Protein AF-A0A0Q0N9R7-F1 (afdb_monomer_lite)

pLDDT: mean 92.41, std 6.43, range [65.56, 98.12]

Secondary structure (DSSP, 8-state):
---EEEETTTTEEEEEETTTTEEEEEEEETTTTEEEEEEE-TT--EEEEEEE-----TT-EEEEEEE-TTSPEEEEEEPTTSS-EEEEEEE-SS----EEEEEETTEEEEEEGGGS--HHHHHHHHHHHT-

Structure (mmCIF, N/CA/C/O backbone):
data_AF-A0A0Q0N9R7-F1
#
_entry.id   AF-A0A0Q0N9R7-F1
#
loop_
_atom_site.group_PDB
_atom_site.id
_atom_site.type_symbol
_atom_site.label_atom_id
_atom_site.label_alt_id
_atom_site.label_comp_id
_atom_site.label_asym_id
_atom_site.label_entity_id
_atom_site.label_seq_id
_atom_site.pdbx_PDB_ins_code
_atom_site.Cartn_x
_atom_site.Cartn_y
_atom_site.Cartn_z
_atom_site.occupancy
_atom_site.B_iso_or_equiv
_atom_site.auth_seq_id
_atom_site.auth_comp_id
_atom_site.auth_asym_id
_atom_site.auth_atom_id
_atom_site.pdbx_PDB_model_num
ATOM 1 N N . MET A 1 1 ? -2.256 15.426 -8.905 1.00 74.88 1 MET A N 1
ATOM 2 C CA . MET A 1 1 ? -1.783 14.045 -9.113 1.00 74.88 1 MET A CA 1
ATOM 3 C C . MET A 1 1 ? -2.791 13.396 -10.030 1.00 74.88 1 MET A C 1
ATOM 5 O O . MET A 1 1 ? -3.965 13.375 -9.671 1.00 74.88 1 MET A O 1
ATOM 9 N N . GLU A 1 2 ? -2.360 13.014 -11.222 1.00 87.88 2 GLU A N 1
ATOM 10 C CA . GLU A 1 2 ? -3.211 12.443 -12.266 1.00 87.88 2 GLU A CA 1
ATOM 11 C C . GLU A 1 2 ? -2.940 10.940 -12.339 1.00 87.88 2 GLU A C 1
ATOM 13 O O . GLU A 1 2 ? -1.785 10.530 -12.297 1.00 87.88 2 GLU A O 1
ATOM 18 N N . TRP A 1 3 ? -4.001 10.132 -12.349 1.00 92.69 3 TRP A N 1
ATOM 19 C CA . TRP A 1 3 ? -3.897 8.672 -12.353 1.00 92.69 3 TRP A CA 1
ATOM 20 C C . TRP A 1 3 ? -4.153 8.138 -13.751 1.00 92.69 3 TRP A C 1
ATOM 22 O O . TRP A 1 3 ? -5.217 8.387 -14.320 1.00 92.69 3 TRP A O 1
ATOM 32 N N . GLU A 1 4 ? -3.231 7.325 -14.243 1.00 94.19 4 GLU A N 1
ATOM 33 C CA . GLU A 1 4 ? -3.339 6.656 -15.533 1.00 94.19 4 GLU A CA 1
ATOM 34 C C . GLU A 1 4 ? -3.513 5.154 -15.333 1.00 94.19 4 GLU A C 1
ATOM 36 O O . GLU A 1 4 ? -3.039 4.580 -14.355 1.00 94.19 4 GLU A O 1
ATOM 41 N N . TRP A 1 5 ? -4.234 4.496 -16.239 1.00 94.06 5 TRP A N 1
ATOM 42 C CA . TRP A 1 5 ? -4.382 3.044 -16.186 1.00 94.06 5 TRP A CA 1
ATOM 43 C C . TRP A 1 5 ? -3.100 2.371 -16.664 1.00 94.06 5 TRP A C 1
ATOM 45 O O . TRP A 1 5 ? -2.746 2.509 -17.832 1.00 94.06 5 TRP A O 1
ATOM 55 N N . TYR A 1 6 ? -2.461 1.616 -15.771 1.00 94.31 6 TYR A N 1
ATOM 56 C CA . TYR A 1 6 ? -1.265 0.834 -16.071 1.00 94.31 6 TYR A CA 1
ATOM 57 C C . TYR A 1 6 ? -1.637 -0.610 -16.421 1.00 94.31 6 TYR A C 1
ATOM 59 O O . TYR A 1 6 ? -1.277 -1.105 -17.484 1.00 94.31 6 TYR A O 1
ATOM 67 N N . ASP A 1 7 ? -2.481 -1.230 -15.593 1.00 91.88 7 ASP A N 1
ATOM 68 C CA . ASP A 1 7 ? -3.107 -2.519 -15.873 1.00 91.88 7 ASP A CA 1
ATOM 69 C C . ASP A 1 7 ? -4.606 -2.429 -15.567 1.00 91.88 7 ASP A C 1
ATOM 71 O O . ASP A 1 7 ? -5.033 -2.315 -14.417 1.00 91.88 7 ASP A O 1
ATOM 75 N N . LYS A 1 8 ? -5.440 -2.456 -16.609 1.00 89.62 8 LYS A N 1
ATOM 76 C CA . LYS A 1 8 ? -6.898 -2.369 -16.440 1.00 89.62 8 LYS A CA 1
ATOM 77 C C . LYS A 1 8 ? -7.511 -3.660 -15.906 1.00 89.62 8 LYS A C 1
ATOM 79 O O . LYS A 1 8 ? -8.534 -3.576 -15.227 1.00 89.62 8 LYS A O 1
ATOM 84 N N . TYR A 1 9 ? -6.921 -4.815 -16.211 1.00 88.81 9 TYR A N 1
ATOM 85 C CA . TYR A 1 9 ? -7.428 -6.117 -15.779 1.00 88.81 9 TYR A CA 1
ATOM 86 C C . TYR A 1 9 ? -7.230 -6.270 -14.274 1.00 88.81 9 TYR A C 1
ATOM 88 O O . TYR A 1 9 ? -8.192 -6.513 -13.544 1.00 88.81 9 TYR A O 1
ATOM 96 N N . GLU A 1 10 ? -6.025 -5.960 -13.798 1.00 89.75 10 GLU A N 1
ATOM 97 C CA . GLU A 1 10 ? -5.704 -5.952 -12.370 1.00 89.75 10 GLU A CA 1
ATOM 98 C C . GLU A 1 10 ? -6.168 -4.684 -11.641 1.00 89.75 10 GLU A C 1
ATOM 100 O O . GLU A 1 10 ? -6.067 -4.578 -10.417 1.00 89.75 10 GLU A O 1
ATOM 105 N N . ARG A 1 11 ? -6.752 -3.726 -12.373 1.00 91.56 11 ARG A N 1
ATOM 106 C CA . ARG A 1 11 ? -7.221 -2.423 -11.869 1.00 91.56 11 ARG A CA 1
ATOM 107 C C . ARG A 1 11 ? -6.112 -1.619 -11.183 1.00 91.56 11 ARG A C 1
ATOM 109 O O . ARG A 1 11 ? -6.359 -0.919 -10.195 1.00 91.56 11 ARG A O 1
ATOM 116 N N . ILE A 1 12 ? -4.908 -1.704 -11.731 1.00 94.62 12 ILE A N 1
ATOM 117 C CA . ILE A 1 12 ? -3.731 -0.969 -11.299 1.00 94.62 12 ILE A CA 1
ATOM 118 C C . ILE A 1 12 ? -3.607 0.307 -12.127 1.00 94.62 12 ILE A C 1
ATOM 120 O O . ILE A 1 12 ? -3.672 0.323 -13.359 1.00 94.62 12 ILE A O 1
ATOM 124 N N . GLN A 1 13 ? -3.408 1.402 -11.417 1.00 95.50 13 GLN A N 1
ATOM 125 C CA . GLN A 1 13 ? -3.113 2.709 -11.967 1.00 95.50 13 GLN A CA 1
ATOM 126 C C . GLN A 1 13 ? -1.711 3.130 -11.556 1.00 95.50 13 GLN A C 1
ATOM 128 O O . GLN A 1 13 ? -1.241 2.746 -10.485 1.00 95.50 13 GLN A O 1
ATOM 133 N N . SER A 1 14 ? -1.070 3.956 -12.366 1.00 96.31 14 SER A N 1
ATOM 134 C CA . SER A 1 14 ? 0.195 4.598 -12.037 1.00 96.31 14 SER A CA 1
ATOM 135 C C . SER A 1 14 ? 0.024 6.114 -11.985 1.00 96.31 14 SER A C 1
ATOM 137 O O . SER A 1 14 ? -0.884 6.692 -12.586 1.00 96.31 14 SER A O 1
ATOM 139 N N . SER A 1 15 ? 0.876 6.765 -11.205 1.00 95.38 15 SER A N 1
ATOM 140 C CA . SER A 1 15 ? 1.044 8.216 -11.216 1.00 95.38 15 SER A CA 1
ATOM 141 C C . SER A 1 15 ? 2.481 8.538 -10.853 1.00 95.38 15 SER A C 1
ATOM 143 O O . SER A 1 15 ? 3.064 7.895 -9.981 1.00 95.38 15 SER A O 1
ATOM 145 N N . GLN A 1 16 ? 3.024 9.602 -11.433 1.00 92.44 16 GLN A N 1
ATOM 146 C CA . GLN A 1 16 ? 4.257 10.193 -10.927 1.00 92.44 16 GLN A CA 1
ATOM 147 C C . GLN A 1 16 ? 3.977 11.047 -9.690 1.00 92.44 16 GLN A C 1
ATOM 149 O O . GLN A 1 16 ? 2.982 11.777 -9.632 1.00 92.44 16 GLN A O 1
ATOM 154 N N . ILE A 1 17 ? 4.861 10.967 -8.698 1.00 85.38 17 ILE A N 1
ATOM 155 C CA . ILE A 1 17 ? 4.899 11.870 -7.549 1.00 85.38 17 ILE A CA 1
ATOM 156 C C . ILE A 1 17 ? 5.841 13.026 -7.918 1.00 85.38 17 ILE A C 1
ATOM 158 O O . ILE A 1 17 ? 7.060 12.839 -7.871 1.00 85.38 17 ILE A O 1
ATOM 162 N N . PRO A 1 18 ? 5.323 14.229 -8.249 1.00 75.56 18 PRO A N 1
ATOM 163 C CA . PRO A 1 18 ? 6.123 15.273 -8.900 1.00 75.56 18 PRO A CA 1
ATOM 164 C C . PRO A 1 18 ? 7.361 15.693 -8.101 1.00 75.56 18 PRO A C 1
ATOM 166 O O . PRO A 1 18 ? 8.432 15.889 -8.661 1.00 75.56 18 PRO A O 1
ATOM 169 N N . ASN A 1 19 ? 7.229 15.770 -6.776 1.00 78.56 19 ASN A N 1
ATOM 170 C CA . ASN A 1 19 ? 8.304 16.234 -5.897 1.00 78.56 19 ASN A CA 1
ATOM 171 C C . ASN A 1 19 ? 9.353 15.157 -5.591 1.00 78.56 19 ASN A C 1
ATOM 173 O O . ASN A 1 19 ? 10.425 15.490 -5.097 1.00 78.56 19 ASN A O 1
ATOM 177 N N . LEU A 1 20 ? 9.036 13.881 -5.829 1.00 76.12 20 LEU A N 1
ATOM 178 C CA . LEU A 1 20 ? 9.927 12.761 -5.518 1.00 76.12 20 LEU A CA 1
ATOM 179 C C . LEU A 1 20 ? 10.549 12.138 -6.770 1.00 76.12 20 LEU A C 1
ATOM 181 O O . LEU A 1 20 ? 11.462 11.338 -6.628 1.00 76.12 20 LEU A O 1
ATOM 185 N N . GLN A 1 21 ? 10.071 12.493 -7.973 1.00 80.38 21 GLN A N 1
ATOM 186 C CA . GLN A 1 21 ? 10.450 11.836 -9.235 1.00 80.38 21 GLN A CA 1
ATOM 187 C C . GLN A 1 21 ? 10.330 10.305 -9.152 1.00 80.38 21 GLN A C 1
ATOM 189 O O . GLN A 1 21 ? 11.155 9.569 -9.684 1.00 80.38 21 GLN A O 1
ATOM 194 N N . MET A 1 22 ? 9.309 9.833 -8.438 1.00 87.00 22 MET A N 1
ATOM 195 C CA . MET A 1 22 ? 9.026 8.414 -8.246 1.00 87.00 22 MET A CA 1
ATOM 196 C C . MET A 1 22 ? 7.644 8.102 -8.790 1.00 87.00 22 MET A C 1
ATOM 198 O O . MET A 1 22 ? 6.696 8.848 -8.518 1.00 87.00 22 MET A O 1
ATOM 202 N N . THR A 1 23 ? 7.505 6.978 -9.483 1.00 94.56 23 THR A N 1
ATOM 203 C CA . THR A 1 23 ? 6.188 6.430 -9.791 1.00 94.56 23 THR A CA 1
ATOM 204 C C . THR A 1 23 ? 5.609 5.697 -8.581 1.00 94.56 23 THR A C 1
ATOM 206 O O . THR A 1 23 ? 6.306 5.039 -7.804 1.00 94.56 23 THR A O 1
ATOM 209 N N . VAL A 1 24 ? 4.298 5.830 -8.403 1.00 96.06 24 VAL A N 1
ATOM 210 C CA . VAL A 1 24 ? 3.496 5.051 -7.460 1.00 96.06 24 VAL A CA 1
ATOM 211 C C . VAL A 1 24 ? 2.458 4.252 -8.229 1.00 96.06 24 VAL A C 1
ATOM 213 O O . VAL A 1 24 ? 1.774 4.788 -9.102 1.00 96.06 24 VAL A O 1
ATOM 216 N N . LEU A 1 25 ? 2.327 2.976 -7.879 1.00 97.00 25 LEU A N 1
ATOM 217 C CA . LEU A 1 25 ? 1.240 2.124 -8.339 1.00 97.00 25 LEU A CA 1
ATOM 218 C C . LEU A 1 25 ? 0.103 2.159 -7.322 1.00 97.00 25 LEU A C 1
ATOM 220 O O . LEU A 1 25 ? 0.341 2.238 -6.116 1.00 97.00 25 LEU A O 1
ATOM 224 N N . ARG A 1 26 ? -1.139 2.086 -7.793 1.00 95.69 26 ARG A N 1
ATOM 225 C CA . ARG A 1 26 ? -2.335 2.011 -6.956 1.00 95.69 26 ARG A CA 1
ATOM 226 C C . ARG A 1 26 ? -3.329 1.010 -7.516 1.00 95.69 26 ARG A C 1
ATOM 228 O O . ARG A 1 26 ? -3.739 1.151 -8.661 1.00 95.69 26 ARG A O 1
ATOM 235 N N . LYS A 1 27 ? -3.838 0.119 -6.671 1.00 95.12 27 LYS A N 1
ATOM 236 C CA . LYS A 1 27 ? -5.013 -0.710 -6.960 1.00 95.12 27 LYS A CA 1
ATOM 237 C C . LYS A 1 27 ? -6.201 -0.214 -6.153 1.00 95.12 27 LYS A C 1
ATOM 239 O O . LYS A 1 27 ? -6.111 -0.016 -4.939 1.00 95.12 27 LYS A O 1
ATOM 244 N N . VAL A 1 28 ? -7.317 0.035 -6.834 1.00 85.00 28 VAL A N 1
ATOM 245 C CA . VAL A 1 28 ? -8.553 0.513 -6.200 1.00 85.00 28 VAL A CA 1
ATOM 246 C C . VAL A 1 28 ? -9.487 -0.669 -5.984 1.00 85.00 28 VAL A C 1
ATOM 248 O O . VAL A 1 28 ? -10.014 -1.238 -6.942 1.00 85.00 28 VAL A O 1
ATOM 251 N N . ASN A 1 29 ? -9.742 -1.019 -4.724 1.00 79.00 29 ASN A N 1
ATOM 252 C CA . ASN A 1 29 ? -10.715 -2.049 -4.394 1.00 79.00 29 ASN A CA 1
ATOM 253 C C . ASN A 1 29 ? -12.097 -1.417 -4.185 1.00 79.00 29 ASN A C 1
ATOM 255 O O . ASN A 1 29 ? -12.490 -1.070 -3.070 1.00 79.00 29 ASN A O 1
ATOM 259 N N . LEU A 1 30 ? -12.839 -1.265 -5.287 1.00 66.12 30 LEU A N 1
ATOM 260 C CA . LEU A 1 30 ? -14.151 -0.602 -5.305 1.00 66.12 30 LEU A CA 1
ATOM 261 C C . LEU A 1 30 ? -15.175 -1.244 -4.354 1.00 66.12 30 LEU A C 1
ATOM 263 O O . LEU A 1 30 ? -16.010 -0.536 -3.799 1.00 66.12 30 LEU A O 1
ATOM 267 N N . ASN A 1 31 ? -15.085 -2.556 -4.121 1.00 70.62 31 ASN A N 1
ATOM 268 C CA . ASN A 1 31 ? -16.042 -3.277 -3.277 1.00 70.62 31 ASN A CA 1
ATOM 269 C C . ASN A 1 31 ? -15.768 -3.090 -1.778 1.00 70.62 31 ASN A C 1
ATOM 271 O O . ASN A 1 31 ? -16.695 -3.161 -0.978 1.00 70.62 31 ASN A O 1
ATOM 275 N N . LYS A 1 32 ? -14.505 -2.864 -1.394 1.00 65.56 32 LYS A N 1
ATOM 276 C CA . LYS A 1 32 ? -14.068 -2.809 0.011 1.00 65.56 32 LYS A CA 1
ATOM 277 C C . LYS A 1 32 ? -13.707 -1.398 0.498 1.00 65.56 32 LYS A C 1
ATOM 279 O O . LYS A 1 32 ? -13.228 -1.249 1.615 1.00 65.56 32 LYS A O 1
ATOM 284 N N . GLN A 1 33 ? -13.934 -0.367 -0.323 1.00 84.94 33 GLN A N 1
ATOM 285 C CA . GLN A 1 33 ? -13.677 1.046 0.006 1.00 84.94 33 GLN A CA 1
ATOM 286 C C . GLN A 1 33 ? -12.252 1.329 0.521 1.00 84.94 33 GLN A C 1
ATOM 288 O O . GLN A 1 33 ? -12.036 2.200 1.367 1.00 84.94 33 GLN A O 1
ATOM 293 N N . TYR A 1 34 ? -11.261 0.617 -0.017 1.00 92.75 34 TYR A N 1
ATOM 294 C CA . TYR A 1 34 ? -9.856 0.925 0.214 1.00 92.75 34 TYR A CA 1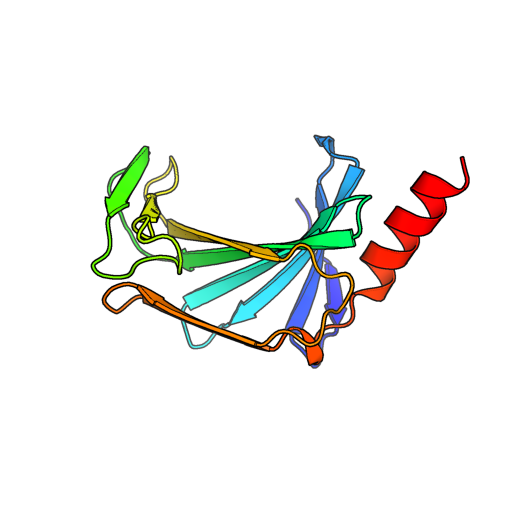
ATOM 295 C C . TYR A 1 34 ? -9.064 0.929 -1.089 1.00 92.75 34 TYR A C 1
ATOM 297 O O . TYR A 1 34 ? -9.462 0.345 -2.101 1.00 92.75 34 TYR A O 1
ATOM 305 N N . ALA A 1 35 ? -7.917 1.595 -1.053 1.00 95.00 35 ALA A N 1
ATOM 306 C CA . ALA A 1 35 ? -6.919 1.533 -2.107 1.00 95.00 35 ALA A CA 1
ATOM 307 C C . ALA A 1 35 ? -5.575 1.095 -1.525 1.00 95.00 35 ALA A C 1
ATOM 309 O O . ALA A 1 35 ? -5.203 1.519 -0.428 1.00 95.00 35 ALA A O 1
ATOM 310 N N . VAL A 1 36 ? -4.858 0.259 -2.269 1.00 96.88 36 VAL A N 1
ATOM 311 C CA . VAL A 1 36 ? -3.481 -0.137 -1.961 1.00 96.88 36 VAL A CA 1
ATOM 312 C C . VAL A 1 36 ? -2.559 0.632 -2.880 1.00 96.88 36 VAL A C 1
ATOM 314 O O . VAL A 1 36 ? -2.802 0.711 -4.079 1.00 96.88 36 VAL A O 1
ATOM 317 N N . TYR A 1 37 ? -1.513 1.202 -2.307 1.00 97.06 37 TYR A N 1
ATOM 318 C CA . TYR A 1 37 ? -0.469 1.939 -2.991 1.00 97.06 37 TYR A CA 1
ATOM 319 C C . TYR A 1 37 ? 0.840 1.189 -2.818 1.00 97.06 37 TYR A C 1
ATOM 321 O O . TYR A 1 37 ? 1.120 0.731 -1.711 1.00 97.06 37 TYR A O 1
ATOM 329 N N . ALA A 1 38 ? 1.643 1.112 -3.870 1.00 96.94 38 ALA A N 1
ATOM 330 C CA . ALA A 1 38 ? 2.941 0.462 -3.847 1.00 96.94 38 ALA A CA 1
ATOM 331 C C . ALA A 1 38 ? 4.009 1.341 -4.507 1.00 96.94 38 ALA A C 1
ATOM 333 O O . ALA A 1 38 ? 3.779 1.947 -5.556 1.00 96.94 38 ALA A O 1
ATOM 334 N N . THR A 1 39 ? 5.184 1.400 -3.888 1.00 95.75 39 THR A N 1
ATOM 335 C CA . THR A 1 39 ? 6.391 2.031 -4.434 1.00 95.75 39 THR A CA 1
ATOM 336 C C . THR A 1 39 ? 7.594 1.126 -4.199 1.00 95.75 39 THR A C 1
ATOM 338 O O . THR A 1 39 ? 7.623 0.357 -3.236 1.00 95.75 39 THR A O 1
ATOM 341 N N . LYS A 1 40 ? 8.620 1.241 -5.045 1.00 94.75 40 LYS A N 1
ATOM 342 C CA . LYS A 1 40 ? 9.919 0.605 -4.817 1.00 94.75 40 LYS A CA 1
ATOM 343 C C . LYS A 1 40 ? 10.990 1.670 -4.606 1.00 94.75 40 LYS A C 1
ATOM 345 O O . LYS A 1 40 ? 11.035 2.670 -5.317 1.00 94.75 40 LYS A O 1
ATOM 350 N N . ASN A 1 41 ? 11.845 1.455 -3.616 1.00 92.25 41 ASN A N 1
ATOM 351 C CA . ASN A 1 41 ? 13.027 2.286 -3.393 1.00 92.25 41 ASN A CA 1
ATOM 352 C C . ASN A 1 41 ? 14.171 1.862 -4.333 1.00 92.25 41 ASN A C 1
ATOM 354 O O . ASN A 1 41 ? 14.154 0.742 -4.845 1.00 92.25 41 ASN A O 1
ATOM 358 N N . PRO A 1 42 ? 15.233 2.677 -4.492 1.00 91.88 42 PRO A N 1
ATOM 359 C CA . PRO A 1 42 ? 16.402 2.299 -5.291 1.00 91.88 42 PRO A CA 1
ATOM 360 C C . PRO A 1 42 ? 17.085 0.998 -4.842 1.00 91.88 42 PRO A C 1
ATOM 362 O O . PRO A 1 42 ? 17.712 0.314 -5.646 1.00 91.88 42 PRO A O 1
ATOM 365 N N . ASP A 1 43 ? 16.971 0.612 -3.571 1.00 92.00 43 ASP A N 1
ATOM 366 C CA . ASP A 1 43 ? 17.477 -0.666 -3.052 1.00 92.00 43 ASP A CA 1
ATOM 367 C C . ASP A 1 43 ? 16.553 -1.865 -3.352 1.00 92.00 43 ASP A C 1
ATOM 369 O O . ASP A 1 43 ? 16.845 -2.972 -2.911 1.00 92.00 43 ASP A O 1
ATOM 373 N N . TYR A 1 44 ? 15.496 -1.661 -4.149 1.00 91.88 44 TYR A N 1
ATOM 374 C CA . TYR A 1 44 ? 14.412 -2.603 -4.451 1.00 91.88 44 TYR A CA 1
ATOM 375 C C . TYR A 1 44 ? 13.508 -2.962 -3.265 1.00 91.88 44 TYR A C 1
ATOM 377 O O . TYR A 1 44 ? 12.662 -3.841 -3.398 1.00 91.88 44 TYR A O 1
ATOM 385 N N . THR A 1 45 ? 13.608 -2.257 -2.134 1.00 94.75 45 THR A N 1
ATOM 386 C CA . THR A 1 45 ? 12.609 -2.372 -1.068 1.00 94.75 45 THR A CA 1
ATOM 387 C C . THR A 1 45 ? 11.223 -2.037 -1.620 1.00 94.75 45 THR A C 1
ATOM 389 O O . THR A 1 45 ? 11.015 -0.919 -2.100 1.00 94.75 45 THR A O 1
ATOM 392 N N . LEU A 1 46 ? 10.262 -2.946 -1.446 1.00 95.94 46 LEU A N 1
ATOM 393 C CA . LEU A 1 46 ? 8.844 -2.682 -1.676 1.00 95.94 46 LEU A CA 1
ATOM 394 C C . LEU A 1 46 ? 8.232 -2.006 -0.444 1.00 95.94 46 LEU A C 1
ATOM 396 O O . LEU A 1 46 ? 8.288 -2.540 0.666 1.00 95.94 46 LEU A O 1
ATOM 400 N N . ASN A 1 47 ? 7.611 -0.848 -0.644 1.00 96.12 47 ASN A N 1
ATOM 401 C CA . ASN A 1 47 ? 6.769 -0.199 0.354 1.00 96.12 47 ASN A CA 1
ATOM 402 C C . ASN A 1 47 ? 5.325 -0.270 -0.125 1.00 96.12 47 ASN A C 1
ATOM 404 O O . ASN A 1 47 ? 5.036 0.111 -1.261 1.00 96.12 47 ASN A O 1
ATOM 408 N N . ALA A 1 48 ? 4.420 -0.696 0.749 1.00 97.06 48 ALA A N 1
ATOM 409 C CA . ALA A 1 48 ? 2.995 -0.637 0.477 1.00 97.06 48 ALA A CA 1
ATOM 410 C C . ALA A 1 48 ? 2.258 0.156 1.549 1.00 97.06 48 ALA A C 1
ATOM 412 O O . ALA A 1 48 ? 2.659 0.207 2.714 1.00 97.06 48 ALA A O 1
ATOM 413 N N . ARG A 1 49 ? 1.162 0.784 1.138 1.00 97.25 49 ARG A N 1
ATOM 414 C CA . ARG A 1 49 ? 0.252 1.514 2.013 1.00 97.25 49 ARG A CA 1
ATOM 415 C C . ARG A 1 49 ? -1.179 1.210 1.618 1.00 97.25 49 ARG A C 1
ATOM 417 O O . ARG A 1 49 ? -1.551 1.406 0.467 1.00 97.25 49 ARG A O 1
ATOM 424 N N . VAL A 1 50 ? -1.994 0.813 2.581 1.00 97.19 50 VAL A N 1
ATOM 425 C CA . VAL A 1 50 ? -3.445 0.733 2.420 1.00 97.19 50 VAL A CA 1
ATOM 426 C C . VAL A 1 50 ? -4.063 2.021 2.941 1.00 97.19 50 VAL A C 1
ATOM 428 O O . VAL A 1 50 ? -3.603 2.585 3.937 1.00 97.19 50 VAL A O 1
ATOM 431 N N . VAL A 1 51 ? -5.086 2.509 2.247 1.00 96.94 51 VAL A N 1
ATOM 432 C CA . VAL A 1 51 ? -5.889 3.664 2.648 1.00 96.94 51 VAL A CA 1
ATOM 433 C C . VAL A 1 51 ? -7.351 3.244 2.659 1.00 96.94 51 VAL A C 1
ATOM 435 O O . VAL A 1 51 ? -7.921 2.978 1.603 1.00 96.94 51 VAL A O 1
ATOM 438 N N . PHE A 1 52 ? -7.947 3.206 3.846 1.00 95.50 52 PHE A N 1
ATOM 439 C CA . PHE A 1 52 ? -9.362 2.930 4.070 1.00 95.50 52 PHE A CA 1
ATOM 440 C C . PHE A 1 52 ? -10.148 4.242 4.064 1.00 95.50 52 PHE A C 1
ATOM 442 O O . PHE A 1 52 ? -9.806 5.175 4.798 1.00 95.50 52 PHE A O 1
ATOM 449 N N . ALA A 1 53 ? -11.207 4.326 3.259 1.00 93.94 53 ALA A N 1
ATOM 450 C CA . ALA A 1 53 ? -12.074 5.500 3.193 1.00 93.94 53 ALA A CA 1
ATOM 451 C C . ALA A 1 53 ? -13.058 5.522 4.376 1.00 93.94 53 ALA A C 1
ATOM 453 O O . ALA A 1 53 ? -14.215 5.127 4.259 1.00 93.94 53 ALA A O 1
ATOM 454 N N . VAL A 1 54 ? -12.589 5.980 5.536 1.00 94.19 54 VAL A N 1
ATOM 455 C CA . VAL A 1 54 ? -13.360 6.026 6.784 1.00 94.19 54 VAL A CA 1
ATOM 456 C C . VAL A 1 54 ? -13.087 7.322 7.538 1.00 94.19 54 VAL A C 1
ATOM 458 O O . VAL A 1 54 ? -11.956 7.807 7.586 1.00 94.19 54 VAL A O 1
ATOM 461 N N . LYS A 1 55 ? -14.129 7.893 8.148 1.00 96.06 55 LYS A N 1
ATOM 462 C CA . LYS A 1 55 ? -13.978 9.094 8.974 1.00 96.06 55 LYS A CA 1
ATOM 463 C C . LYS A 1 55 ? -13.225 8.769 10.262 1.00 96.06 55 LYS A C 1
ATOM 465 O O . LYS A 1 55 ? -13.524 7.782 10.927 1.00 96.06 55 LYS A O 1
ATOM 470 N N . CYS A 1 56 ? -12.299 9.636 10.640 1.00 96.25 56 CYS A N 1
ATOM 471 C CA . CYS A 1 56 ? -11.491 9.504 11.847 1.00 96.25 56 CYS A CA 1
ATOM 472 C C . CYS A 1 56 ? -11.101 10.885 12.390 1.00 96.25 56 CYS A C 1
ATOM 474 O O . CYS A 1 56 ? -11.298 11.908 11.730 1.00 96.25 56 CYS A O 1
ATOM 476 N N . LYS A 1 57 ? -10.568 10.933 13.617 1.00 97.69 57 LYS A N 1
ATOM 477 C CA . LYS A 1 57 ? -10.087 12.185 14.209 1.00 97.69 57 LYS A CA 1
ATOM 478 C C . LYS A 1 57 ? -8.798 12.622 13.490 1.00 97.69 57 LYS A C 1
ATOM 480 O O . LYS A 1 57 ? -7.836 11.859 13.496 1.00 97.69 57 LYS A O 1
ATOM 485 N N . PRO A 1 58 ? -8.745 13.819 12.881 1.00 98.12 58 PRO A N 1
ATOM 486 C CA . PRO A 1 58 ? -7.575 14.255 12.126 1.00 98.12 58 PRO A CA 1
ATOM 487 C C . PRO A 1 58 ? -6.259 14.144 12.900 1.00 98.12 58 PRO A C 1
ATOM 489 O O . PRO A 1 58 ? -6.203 14.492 14.080 1.00 98.12 58 PRO A O 1
ATOM 492 N N . ASN A 1 59 ? -5.197 13.725 12.207 1.00 96.44 59 ASN A N 1
ATOM 493 C CA . ASN A 1 59 ? -3.829 13.632 12.738 1.00 96.44 59 ASN A CA 1
ATOM 494 C C . ASN A 1 59 ? -3.667 12.731 13.981 1.00 96.44 59 ASN A C 1
ATOM 496 O O . ASN A 1 59 ? -2.747 12.939 14.770 1.00 96.44 59 ASN A O 1
ATOM 500 N N . THR A 1 60 ? -4.536 11.736 14.179 1.00 97.81 60 THR A N 1
ATOM 501 C CA . THR A 1 60 ? -4.382 10.743 15.257 1.00 97.81 60 THR A CA 1
ATOM 502 C C . THR A 1 60 ? -3.951 9.377 14.741 1.00 97.81 60 THR A C 1
ATOM 504 O O . THR A 1 60 ? -4.267 9.017 13.606 1.00 97.81 60 THR A O 1
ATOM 507 N N . SER A 1 61 ? -3.316 8.586 15.607 1.00 96.94 61 SER A N 1
ATOM 508 C CA . SER A 1 61 ? -3.102 7.150 15.404 1.00 96.94 61 SER A CA 1
ATOM 509 C C . SER A 1 61 ? -4.097 6.331 16.228 1.00 96.94 61 SER A C 1
ATOM 511 O O . SER A 1 61 ? -4.458 6.719 17.339 1.00 96.94 61 SER A O 1
ATOM 513 N N . ILE A 1 62 ? -4.501 5.183 15.696 1.00 95.88 62 ILE A N 1
ATOM 514 C CA . ILE A 1 62 ? -5.190 4.112 16.416 1.00 95.88 62 ILE A CA 1
ATOM 515 C C . ILE A 1 62 ? -4.184 2.971 16.554 1.00 95.88 62 ILE A C 1
ATOM 517 O O . ILE A 1 62 ? -3.738 2.416 15.549 1.00 95.88 62 ILE A O 1
ATOM 521 N N . VAL A 1 63 ? -3.812 2.656 17.791 1.00 96.50 63 VAL A N 1
ATOM 522 C CA . VAL A 1 63 ? -2.984 1.489 18.115 1.00 96.50 63 VAL A CA 1
ATOM 523 C C . VAL A 1 63 ? -3.888 0.265 18.070 1.00 96.50 63 VAL A C 1
ATOM 525 O O . VAL A 1 63 ? -4.918 0.251 18.743 1.00 96.50 63 VAL A O 1
ATOM 528 N N . THR A 1 64 ? -3.531 -0.724 17.258 1.00 95.62 64 THR A N 1
ATOM 529 C CA . THR A 1 64 ? -4.344 -1.934 17.086 1.00 95.62 64 THR A CA 1
ATOM 530 C C . THR A 1 64 ? -3.923 -3.027 18.066 1.00 95.62 64 THR A C 1
ATOM 532 O O . THR A 1 64 ? -2.837 -2.966 18.648 1.00 95.62 64 THR A O 1
ATOM 535 N N . SER A 1 65 ? -4.755 -4.057 18.224 1.00 94.69 65 SER A N 1
ATOM 536 C CA . SER A 1 65 ? -4.395 -5.268 18.975 1.00 94.69 65 SER A CA 1
ATOM 537 C C . SER A 1 65 ? -3.308 -6.110 18.293 1.00 94.69 65 SER A C 1
ATOM 539 O O . SER A 1 65 ? -2.730 -6.998 18.918 1.00 94.69 65 SER A O 1
ATOM 541 N N . GLN A 1 66 ? -3.029 -5.846 17.014 1.00 94.38 66 GLN A N 1
ATOM 542 C CA . GLN A 1 66 ? -2.070 -6.597 16.217 1.00 94.38 66 GLN A CA 1
ATOM 543 C C . GLN A 1 66 ? -0.656 -6.047 16.370 1.00 94.38 66 GLN A C 1
ATOM 545 O O . GLN A 1 66 ? -0.437 -4.836 16.443 1.00 94.38 66 GLN A O 1
ATOM 550 N N . THR A 1 67 ? 0.326 -6.942 16.323 1.00 94.69 67 THR A N 1
ATOM 551 C CA . THR A 1 67 ? 1.746 -6.598 16.405 1.00 94.69 67 THR A CA 1
ATOM 552 C C . THR A 1 67 ? 2.517 -7.082 15.182 1.00 94.69 67 THR A C 1
ATOM 554 O O . THR A 1 67 ? 2.115 -8.001 14.464 1.00 94.69 67 THR A O 1
ATOM 557 N N . PHE A 1 68 ? 3.634 -6.421 14.906 1.00 89.56 68 PHE A N 1
ATOM 558 C CA . PHE A 1 68 ? 4.687 -6.947 14.051 1.00 89.56 68 PHE A CA 1
ATOM 559 C C . PHE A 1 68 ? 5.406 -8.111 14.752 1.00 89.56 68 PHE A C 1
A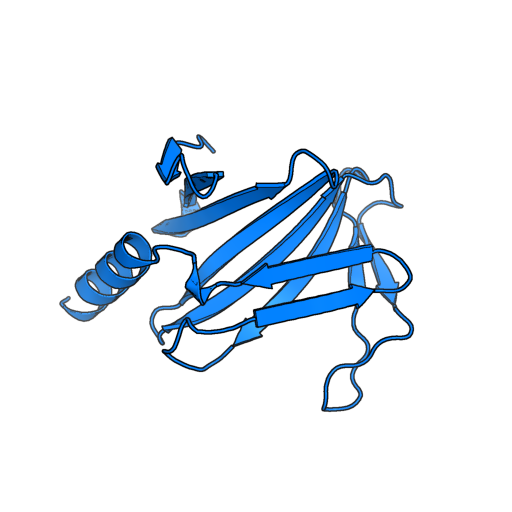TOM 561 O O . PHE A 1 68 ? 5.230 -8.352 15.947 1.00 89.56 68 PHE A O 1
ATOM 568 N N . SER A 1 69 ? 6.247 -8.838 14.012 1.00 88.00 69 SER A N 1
ATOM 569 C CA . SER A 1 69 ? 6.997 -9.989 14.538 1.00 88.00 69 SER A CA 1
ATOM 570 C C . SER A 1 69 ? 7.961 -9.640 15.677 1.00 88.00 69 SER A C 1
ATOM 572 O O . SER A 1 69 ? 8.340 -10.516 16.445 1.00 88.00 69 SER A O 1
ATOM 574 N N . ASP A 1 70 ? 8.368 -8.375 15.780 1.00 90.75 70 ASP A N 1
ATOM 575 C CA . ASP A 1 70 ? 9.205 -7.841 16.860 1.00 90.75 70 ASP A CA 1
ATOM 576 C C . ASP A 1 70 ? 8.395 -7.397 18.096 1.00 90.75 70 ASP A C 1
ATOM 578 O O . ASP A 1 70 ? 8.968 -6.918 19.073 1.00 90.75 70 ASP A O 1
ATOM 582 N N . GLY A 1 71 ? 7.069 -7.558 18.069 1.00 92.69 71 GLY A N 1
ATOM 583 C CA . GLY A 1 71 ? 6.161 -7.150 19.135 1.00 92.69 71 GLY A CA 1
ATOM 584 C C . GLY A 1 71 ? 5.726 -5.684 19.076 1.00 92.69 71 GLY A C 1
ATOM 585 O O . GLY A 1 71 ? 4.885 -5.286 19.882 1.00 92.69 71 GLY A O 1
ATOM 586 N N . ALA A 1 72 ? 6.229 -4.878 18.134 1.00 93.19 72 ALA A N 1
ATOM 587 C CA . ALA A 1 72 ? 5.776 -3.500 17.972 1.00 93.19 72 ALA A CA 1
ATOM 588 C C . ALA A 1 72 ? 4.305 -3.468 17.517 1.00 93.19 72 ALA A C 1
ATOM 590 O O . ALA A 1 72 ? 3.915 -4.260 16.654 1.00 93.19 72 ALA A O 1
ATOM 591 N N . PRO A 1 73 ? 3.463 -2.569 18.053 1.00 94.56 73 PRO A N 1
ATOM 592 C CA . PRO A 1 73 ? 2.068 -2.502 17.650 1.00 94.56 73 PRO A CA 1
ATOM 593 C C . PRO A 1 73 ? 1.921 -1.989 16.215 1.00 94.56 73 PRO A C 1
ATOM 595 O O . PRO A 1 73 ? 2.635 -1.086 15.770 1.00 94.56 73 PRO A O 1
ATOM 598 N N . LYS A 1 74 ? 0.946 -2.537 15.490 1.00 96.00 74 LYS A N 1
ATOM 599 C CA . LYS A 1 74 ? 0.516 -1.997 14.201 1.00 96.00 74 LYS A CA 1
ATOM 600 C C . LYS A 1 74 ? -0.419 -0.817 14.453 1.00 96.00 74 LYS A C 1
ATOM 602 O O . LYS A 1 74 ? -1.356 -0.917 15.245 1.00 96.00 74 LYS A O 1
ATOM 607 N N . GLU A 1 75 ? -0.174 0.298 13.771 1.00 96.88 75 GLU A N 1
ATOM 608 C CA . GLU A 1 75 ? -0.949 1.529 13.942 1.00 96.88 75 GLU A CA 1
ATOM 609 C C . GLU A 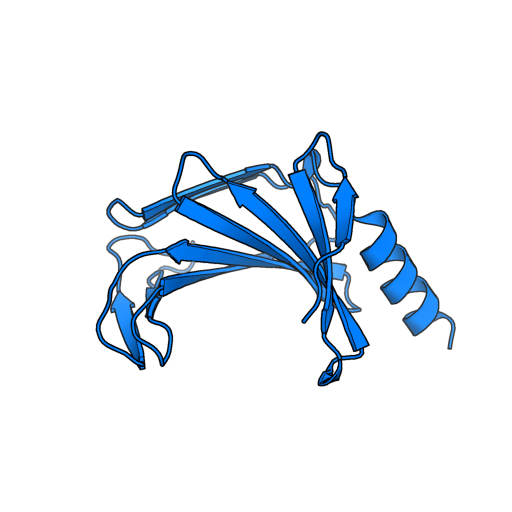1 75 ? -1.644 1.959 12.650 1.00 96.88 75 GLU A C 1
ATOM 611 O O . GLU A 1 75 ? -1.025 2.030 11.584 1.00 96.88 75 GLU A O 1
ATOM 616 N N . LEU A 1 76 ? -2.913 2.345 12.768 1.00 97.50 76 LEU A N 1
ATOM 617 C CA . LEU A 1 76 ? -3.663 3.032 11.721 1.00 97.50 76 LEU A CA 1
ATOM 618 C C . LEU A 1 76 ? -3.560 4.544 11.923 1.00 97.50 76 LEU A C 1
ATOM 620 O O . LEU A 1 76 ? -3.966 5.073 12.955 1.00 97.50 76 LEU A O 1
ATOM 624 N N . LYS A 1 77 ? -3.061 5.262 10.919 1.00 98.06 77 LYS A N 1
ATOM 625 C CA . LYS A 1 77 ? -2.900 6.722 10.954 1.00 98.06 77 LYS A CA 1
ATOM 626 C C . LYS A 1 77 ? -4.036 7.412 10.219 1.00 98.06 77 LYS A C 1
ATOM 628 O O . LYS A 1 77 ? -4.250 7.140 9.035 1.00 98.06 77 LYS A O 1
ATOM 633 N N . CYS A 1 78 ? -4.719 8.326 10.899 1.00 98.06 78 CYS A N 1
ATOM 634 C CA . CYS A 1 78 ? -5.754 9.164 10.311 1.00 98.06 78 CYS A CA 1
ATOM 635 C C . CYS A 1 78 ? -5.152 10.305 9.488 1.00 98.06 78 CYS A C 1
ATOM 637 O O . CYS A 1 78 ? -4.204 10.968 9.917 1.00 98.06 78 CYS A O 1
ATOM 639 N N . SER A 1 79 ? -5.724 10.556 8.312 1.00 97.56 79 SER A N 1
ATOM 640 C CA . SER A 1 79 ? -5.355 11.691 7.471 1.00 97.56 79 SER A CA 1
ATOM 641 C C . SER A 1 79 ? -5.656 13.032 8.147 1.00 97.56 79 SER A C 1
ATOM 643 O O . SER A 1 79 ? -6.511 13.148 9.026 1.00 97.56 79 SER A O 1
ATOM 645 N N . SER A 1 80 ? -4.955 14.079 7.715 1.00 97.38 80 SER A N 1
ATOM 646 C CA . SER A 1 80 ? -5.112 15.438 8.248 1.00 97.38 80 SER A CA 1
ATOM 647 C C . SER A 1 80 ? -6.487 16.056 7.981 1.00 97.38 80 SER A C 1
ATOM 649 O O . SER A 1 80 ? -6.889 16.977 8.683 1.00 97.38 80 SER A O 1
ATOM 651 N N . ASP A 1 81 ? -7.225 15.543 6.996 1.00 97.25 81 ASP A N 1
ATOM 652 C CA . ASP A 1 81 ? -8.602 15.938 6.694 1.00 97.25 81 ASP A CA 1
ATOM 653 C C . ASP A 1 81 ? -9.659 15.069 7.403 1.00 97.25 81 ASP A C 1
ATOM 655 O O . ASP A 1 81 ? -10.856 15.325 7.262 1.00 97.25 81 ASP A O 1
ATOM 659 N N . GLY A 1 82 ? -9.239 14.047 8.159 1.00 97.25 82 GLY A N 1
ATOM 660 C CA . GLY A 1 82 ? -10.130 13.164 8.912 1.00 97.25 82 GLY A CA 1
ATOM 661 C C . GLY A 1 82 ? -10.967 12.210 8.059 1.00 97.25 82 GLY A C 1
ATOM 662 O O . GLY A 1 82 ? -11.974 11.697 8.548 1.00 97.25 82 GLY A O 1
ATOM 663 N N . LYS A 1 83 ? -10.616 11.997 6.784 1.00 96.56 83 LYS A N 1
ATOM 664 C CA . LYS A 1 83 ? -11.423 11.207 5.833 1.00 96.56 83 LYS A CA 1
ATOM 665 C C . LYS A 1 83 ? -10.904 9.799 5.562 1.00 96.56 83 LYS A C 1
ATOM 667 O O . LYS A 1 83 ? -11.572 9.051 4.848 1.00 96.56 83 LYS A O 1
ATOM 672 N N . SER A 1 84 ? -9.723 9.448 6.064 1.00 96.31 84 SER A N 1
ATOM 673 C CA . SER A 1 84 ? -9.146 8.129 5.816 1.00 96.31 84 SER A CA 1
ATOM 674 C C . SER A 1 84 ? -8.224 7.655 6.928 1.00 96.31 84 SER A C 1
ATOM 676 O O . SER A 1 84 ? -7.514 8.454 7.539 1.00 96.31 84 SER A O 1
ATOM 678 N N . LEU A 1 85 ? -8.189 6.339 7.129 1.00 97.50 85 LEU A N 1
ATOM 679 C CA . LEU A 1 85 ? -7.153 5.659 7.901 1.00 97.50 85 LEU A CA 1
ATOM 680 C C . LEU A 1 85 ? -6.160 5.010 6.948 1.00 97.50 85 LEU A C 1
ATOM 682 O O . LEU A 1 85 ? -6.524 4.557 5.864 1.00 97.50 85 LEU A O 1
ATOM 686 N N . SER A 1 86 ? -4.900 4.940 7.355 1.00 97.69 86 SER A N 1
ATOM 687 C CA . SER A 1 86 ? -3.873 4.291 6.556 1.00 97.69 86 SER A CA 1
ATOM 688 C C . SER A 1 86 ? -2.885 3.503 7.388 1.00 97.69 86 SER A C 1
ATOM 690 O O . SER A 1 86 ? -2.571 3.881 8.514 1.00 97.69 86 SER A O 1
ATOM 692 N N . TYR A 1 87 ? -2.378 2.434 6.796 1.00 97.50 87 TYR A N 1
ATOM 693 C CA . TYR A 1 87 ? -1.372 1.564 7.381 1.00 97.50 87 TYR A CA 1
ATOM 694 C C . TYR A 1 87 ? -0.338 1.219 6.313 1.00 97.50 87 TYR A C 1
ATOM 696 O O . TYR A 1 87 ? -0.691 1.045 5.143 1.00 97.50 87 TYR A O 1
ATOM 704 N N . SER A 1 88 ? 0.932 1.175 6.709 1.00 96.44 88 SER A N 1
ATOM 705 C CA . SER A 1 88 ? 2.054 0.959 5.801 1.00 96.44 88 SER A CA 1
ATOM 706 C C . SER A 1 88 ? 2.912 -0.208 6.259 1.00 96.44 88 SER A C 1
ATOM 708 O O . SER A 1 88 ? 3.142 -0.396 7.452 1.00 96.44 88 SER A O 1
ATOM 710 N N . VAL A 1 89 ? 3.436 -0.934 5.283 1.00 95.50 89 VAL A N 1
ATOM 711 C CA . VAL A 1 89 ? 4.311 -2.094 5.447 1.00 95.50 89 VAL A CA 1
ATOM 712 C C . VAL A 1 89 ? 5.472 -1.996 4.465 1.00 95.50 89 VAL A C 1
ATOM 714 O O . VAL A 1 89 ? 5.398 -1.295 3.450 1.00 95.50 89 VAL A O 1
ATOM 717 N N . ARG A 1 90 ? 6.573 -2.669 4.794 1.00 95.06 90 ARG A N 1
ATOM 718 C CA . ARG A 1 90 ? 7.817 -2.631 4.029 1.00 95.06 90 ARG A CA 1
ATOM 719 C C . ARG A 1 90 ? 8.423 -4.028 3.960 1.00 95.06 90 ARG A C 1
ATOM 721 O O . ARG A 1 90 ? 8.545 -4.684 4.990 1.00 95.06 90 ARG A O 1
ATOM 728 N N . TRP A 1 91 ? 8.900 -4.415 2.780 1.00 94.81 91 TRP A N 1
ATOM 729 C CA . TRP A 1 91 ? 9.688 -5.628 2.567 1.00 94.81 91 TRP A CA 1
ATOM 730 C C . TRP A 1 91 ? 11.024 -5.279 1.921 1.00 94.81 91 TRP A C 1
ATOM 732 O O . TRP A 1 91 ? 11.080 -4.580 0.914 1.00 94.81 91 TRP A O 1
ATOM 742 N N . THR A 1 92 ? 12.113 -5.768 2.508 1.00 91.62 92 THR A N 1
ATOM 743 C CA . THR A 1 92 ? 13.491 -5.527 2.042 1.00 91.62 92 THR A CA 1
ATOM 744 C C . THR A 1 92 ? 13.964 -6.540 0.994 1.00 91.62 92 THR A C 1
ATOM 746 O O . THR A 1 92 ? 15.104 -6.474 0.541 1.00 91.62 92 THR A O 1
ATOM 749 N N . SER A 1 93 ? 13.104 -7.485 0.605 1.00 85.44 93 SER A N 1
ATOM 750 C CA . SER A 1 93 ? 13.386 -8.446 -0.462 1.00 85.44 93 SER A CA 1
ATOM 751 C C . SER A 1 93 ? 13.230 -7.800 -1.837 1.00 85.44 93 SER A C 1
ATOM 753 O O . SER A 1 93 ? 12.373 -6.943 -2.026 1.00 85.44 93 SER A O 1
ATOM 755 N N . LYS A 1 94 ? 14.020 -8.262 -2.815 1.00 83.19 94 LYS A N 1
ATOM 756 C CA . LYS A 1 94 ?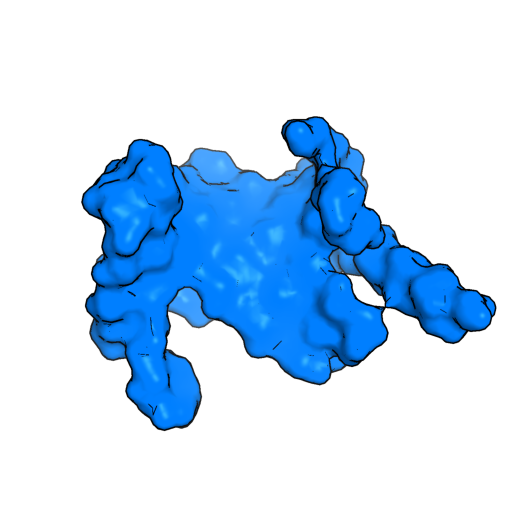 13.838 -7.904 -4.232 1.00 83.19 94 LYS A CA 1
ATOM 757 C C . LYS A 1 94 ? 12.632 -8.597 -4.872 1.00 83.19 94 LYS A C 1
ATOM 759 O O . LYS A 1 94 ? 12.182 -8.163 -5.927 1.00 83.19 94 LYS A O 1
ATOM 764 N N . SER A 1 95 ? 12.165 -9.697 -4.280 1.00 88.19 95 SER A N 1
ATOM 765 C CA . SER A 1 95 ? 11.012 -10.439 -4.790 1.00 88.19 95 SER A CA 1
ATOM 766 C C . SER A 1 95 ? 9.727 -9.647 -4.573 1.00 88.19 95 SER A C 1
ATOM 768 O O . SER A 1 95 ? 9.544 -9.050 -3.513 1.00 88.19 95 SER A O 1
ATOM 770 N N . THR A 1 96 ? 8.831 -9.684 -5.557 1.00 89.50 96 THR A N 1
ATOM 771 C CA . THR A 1 96 ? 7.457 -9.170 -5.452 1.00 89.50 96 THR A CA 1
ATOM 772 C C . THR A 1 96 ? 6.428 -10.276 -5.243 1.00 89.50 96 THR A C 1
ATOM 774 O O . THR A 1 96 ? 5.249 -9.971 -5.114 1.00 89.50 96 THR A O 1
ATOM 777 N N . ASP A 1 97 ? 6.862 -11.538 -5.147 1.00 93.19 97 ASP A N 1
ATOM 778 C CA . ASP A 1 97 ? 6.023 -12.673 -4.744 1.00 93.19 97 ASP A CA 1
ATOM 779 C C . ASP A 1 97 ? 5.730 -12.590 -3.236 1.00 93.19 97 ASP A C 1
ATOM 781 O O . ASP A 1 97 ? 6.372 -13.226 -2.397 1.00 93.19 97 ASP A O 1
ATOM 785 N N . ILE A 1 98 ? 4.849 -11.652 -2.887 1.00 94.94 98 ILE A N 1
ATOM 786 C CA . ILE A 1 98 ? 4.511 -11.261 -1.522 1.00 94.94 98 ILE A CA 1
ATOM 787 C C . ILE A 1 98 ? 2.993 -11.205 -1.411 1.00 94.94 98 ILE A C 1
ATOM 789 O O . ILE A 1 98 ? 2.334 -10.402 -2.073 1.00 94.94 98 ILE A O 1
ATOM 793 N N . VAL A 1 99 ? 2.454 -11.994 -0.486 1.00 95.88 99 VAL A N 1
ATOM 794 C CA . VAL A 1 99 ? 1.062 -11.879 -0.058 1.00 95.88 99 VAL A CA 1
ATOM 795 C C . VAL A 1 99 ? 1.012 -11.031 1.204 1.00 95.88 99 VAL A C 1
ATOM 797 O O . VAL A 1 99 ? 1.550 -11.402 2.249 1.00 95.88 99 VAL A O 1
ATOM 800 N N . TRP A 1 100 ? 0.352 -9.883 1.114 1.00 95.50 100 TRP A N 1
ATOM 801 C CA . TRP A 1 100 ? 0.036 -9.047 2.258 1.00 95.50 100 TRP A CA 1
ATOM 802 C C . TRP A 1 100 ? -1.372 -9.359 2.748 1.00 95.50 100 TRP A C 1
ATOM 804 O O . TRP A 1 100 ? -2.341 -9.173 2.019 1.00 95.50 100 TRP A O 1
ATOM 814 N N . SER A 1 101 ? -1.487 -9.813 3.993 1.00 95.25 101 SER A N 1
ATOM 815 C CA . SER A 1 101 ? -2.767 -10.094 4.635 1.00 95.25 101 SER A CA 1
ATOM 816 C C . SER A 1 101 ? -2.724 -9.628 6.082 1.00 95.25 101 SER A C 1
ATOM 818 O O . SER A 1 101 ? -1.952 -10.171 6.866 1.00 95.25 101 SER A O 1
ATOM 820 N N . ASP A 1 102 ? -3.554 -8.653 6.436 1.00 95.12 102 ASP A N 1
ATOM 821 C CA . ASP A 1 102 ? -3.667 -8.128 7.796 1.00 95.12 102 ASP A CA 1
ATOM 822 C C . ASP A 1 102 ? -5.121 -7.824 8.160 1.00 95.12 102 ASP A C 1
ATOM 824 O O . ASP A 1 102 ? -5.895 -7.349 7.328 1.00 95.12 102 ASP A O 1
ATOM 828 N N . ASN A 1 103 ? -5.474 -8.054 9.427 1.00 94.56 103 ASN A N 1
ATOM 829 C CA . ASN A 1 103 ? -6.741 -7.634 10.023 1.00 94.56 103 ASN A CA 1
ATOM 830 C C . ASN A 1 103 ? -6.464 -6.718 11.219 1.00 94.56 103 ASN A C 1
ATOM 832 O O . ASN A 1 103 ? -6.133 -7.179 12.306 1.00 94.56 103 ASN A O 1
ATOM 836 N N . LEU A 1 104 ? -6.582 -5.413 11.004 1.00 94.88 104 LEU A N 1
ATOM 837 C CA . LEU A 1 104 ? -6.231 -4.374 11.967 1.00 94.88 104 LEU A CA 1
ATOM 838 C C . LEU A 1 104 ? -7.469 -3.968 12.775 1.00 94.88 104 LEU A C 1
ATOM 840 O O . LEU A 1 104 ? -7.990 -2.872 12.596 1.00 94.88 104 LEU A O 1
ATOM 844 N N . ASP A 1 105 ? -7.972 -4.877 13.611 1.00 94.75 105 ASP A N 1
ATOM 845 C CA . ASP A 1 105 ? -9.199 -4.699 14.409 1.00 94.75 105 ASP A CA 1
ATOM 846 C C . ASP A 1 105 ? -10.449 -4.395 13.559 1.00 94.75 105 ASP A C 1
ATOM 848 O O . ASP A 1 105 ? -11.221 -3.476 13.834 1.00 94.75 105 ASP A O 1
ATOM 852 N N . GLY A 1 106 ? -10.648 -5.173 12.492 1.00 92.31 106 GLY A N 1
ATOM 853 C CA . GLY A 1 106 ? -11.765 -5.036 11.551 1.00 92.31 106 GLY A CA 1
ATOM 854 C C . GLY A 1 106 ? -11.420 -4.257 10.280 1.00 92.31 106 GLY A C 1
ATOM 855 O O . GLY A 1 106 ? -12.201 -4.264 9.329 1.00 92.31 106 GLY A O 1
ATOM 856 N N . PHE A 1 107 ? -10.241 -3.630 10.214 1.00 93.81 107 PHE A N 1
ATOM 857 C CA . PHE A 1 107 ? -9.702 -3.065 8.975 1.00 93.81 107 PHE A CA 1
ATOM 858 C C . PHE A 1 107 ? -8.848 -4.110 8.256 1.00 93.81 107 PHE A C 1
ATOM 860 O O . PHE A 1 107 ? -7.650 -4.251 8.505 1.00 93.81 107 PHE A O 1
ATOM 867 N N . GLU A 1 108 ? -9.497 -4.867 7.375 1.00 93.94 108 GLU A N 1
ATOM 868 C CA . GLU A 1 108 ? -8.875 -5.967 6.643 1.00 93.94 108 GLU A CA 1
ATOM 869 C C . GLU A 1 108 ? -8.260 -5.510 5.320 1.00 93.94 108 GLU A C 1
ATOM 871 O O . GLU A 1 108 ? -8.920 -4.889 4.481 1.00 93.94 108 GLU A O 1
ATOM 876 N N . VAL A 1 109 ? -7.008 -5.894 5.096 1.00 94.12 109 VAL A N 1
ATOM 877 C CA . VAL A 1 109 ? -6.321 -5.765 3.814 1.00 94.12 109 VAL A CA 1
ATOM 878 C C . VAL A 1 109 ? -5.824 -7.133 3.378 1.00 94.12 109 VAL A C 1
ATOM 880 O O . VAL A 1 109 ? -5.210 -7.863 4.150 1.00 94.12 109 VAL A O 1
ATOM 883 N N . TYR A 1 110 ? -6.105 -7.465 2.123 1.00 93.94 110 TYR A N 1
ATOM 884 C CA . TYR A 1 110 ? -5.508 -8.592 1.427 1.00 93.94 110 TYR A CA 1
ATOM 885 C C . TYR A 1 110 ? -5.062 -8.102 0.055 1.00 93.94 110 TYR A C 1
ATOM 887 O O . TYR A 1 110 ? -5.876 -7.533 -0.681 1.00 93.94 110 TYR A O 1
ATOM 895 N N . GLU A 1 111 ? -3.793 -8.306 -0.270 1.00 94.56 111 GLU A N 1
ATOM 896 C CA . GLU A 1 111 ? -3.225 -7.995 -1.574 1.00 94.56 111 GLU A CA 1
ATOM 897 C C . GLU A 1 111 ? -2.128 -9.001 -1.922 1.00 94.56 111 GLU A C 1
ATOM 899 O O . GLU A 1 111 ? -1.246 -9.276 -1.108 1.00 94.56 111 GLU A O 1
ATOM 904 N N . ASN A 1 112 ? -2.177 -9.532 -3.140 1.00 95.25 112 ASN A N 1
ATOM 905 C CA . ASN A 1 112 ? -1.127 -10.382 -3.680 1.00 95.25 112 ASN A CA 1
ATOM 906 C C . ASN A 1 112 ? -0.289 -9.566 -4.666 1.00 95.25 112 ASN A C 1
ATOM 908 O O . ASN A 1 112 ? -0.726 -9.280 -5.779 1.00 95.25 112 ASN A O 1
ATOM 912 N N . PHE A 1 113 ? 0.920 -9.182 -4.260 1.00 95.94 113 PHE A N 1
ATOM 913 C CA . PHE A 1 113 ? 1.831 -8.433 -5.123 1.00 95.94 113 PHE A CA 1
ATOM 914 C C . PHE A 1 113 ? 2.461 -9.300 -6.220 1.00 95.94 113 PHE A C 1
ATOM 916 O O . PHE A 1 113 ? 2.998 -8.744 -7.174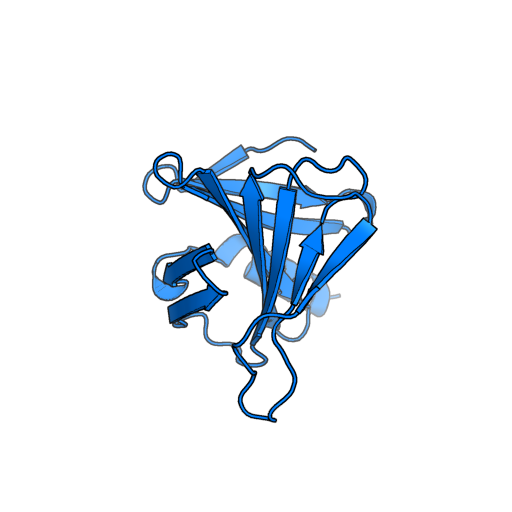 1.00 95.94 113 PHE A O 1
ATOM 923 N N . GLY A 1 114 ? 2.337 -10.630 -6.151 1.00 94.44 114 GLY A N 1
ATOM 924 C CA . GLY A 1 114 ? 2.719 -11.514 -7.255 1.00 94.44 114 GLY A CA 1
ATOM 925 C C . GLY A 1 114 ? 1.886 -11.287 -8.522 1.00 94.44 114 GLY A C 1
ATOM 926 O O . GLY A 1 114 ? 2.371 -11.541 -9.620 1.00 94.44 114 GLY A O 1
ATOM 927 N N . ASP A 1 115 ? 0.674 -10.741 -8.374 1.00 93.62 115 ASP A N 1
ATOM 928 C CA . ASP A 1 115 ? -0.237 -10.450 -9.488 1.00 93.62 115 ASP A CA 1
ATOM 929 C C . ASP A 1 115 ? -0.023 -9.043 -10.078 1.00 93.62 115 ASP A C 1
ATOM 931 O O . ASP A 1 115 ? -0.657 -8.672 -11.061 1.00 93.62 115 ASP A O 1
ATOM 935 N N . TRP A 1 116 ? 0.841 -8.221 -9.472 1.00 95.88 116 TRP A N 1
ATOM 936 C CA . TRP A 1 116 ? 1.090 -6.855 -9.927 1.00 95.88 116 TRP A CA 1
ATOM 937 C C . TRP A 1 116 ? 2.268 -6.816 -10.894 1.00 95.88 116 TRP A C 1
ATOM 939 O O . TRP A 1 116 ? 3.345 -7.340 -10.608 1.00 95.88 116 TRP A O 1
ATOM 949 N N . ASP A 1 117 ? 2.109 -6.083 -11.993 1.00 95.25 117 ASP A N 1
ATOM 950 C CA . ASP A 1 117 ? 3.245 -5.719 -12.829 1.00 95.25 117 ASP A CA 1
ATOM 951 C C . ASP A 1 117 ? 3.997 -4.518 -12.224 1.00 95.25 117 ASP A C 1
ATOM 953 O O . ASP A 1 117 ? 3.476 -3.407 -12.112 1.00 95.25 117 ASP A O 1
ATOM 957 N N . PHE A 1 118 ? 5.249 -4.747 -11.826 1.00 95.50 118 PHE A N 1
ATOM 958 C CA . PHE A 1 118 ? 6.142 -3.731 -11.264 1.00 95.50 118 PHE A CA 1
ATOM 959 C C . PHE A 1 118 ? 7.175 -3.193 -12.262 1.00 95.50 118 PHE A C 1
ATOM 961 O O . PHE A 1 118 ? 8.036 -2.402 -11.866 1.00 95.50 118 PHE A O 1
ATOM 968 N N . SER A 1 119 ? 7.091 -3.578 -13.539 1.00 94.62 119 SER A N 1
ATOM 969 C CA . SER A 1 119 ? 8.112 -3.291 -14.554 1.00 94.62 119 SER A CA 1
ATOM 970 C C . SER A 1 119 ? 8.446 -1.805 -14.666 1.00 94.62 119 SER A C 1
ATOM 972 O O . SER A 1 119 ? 9.621 -1.455 -14.758 1.00 94.62 119 SER A O 1
ATOM 974 N N . ILE A 1 120 ? 7.451 -0.914 -14.573 1.00 94.62 120 ILE A N 1
ATOM 975 C CA . ILE A 1 120 ? 7.687 0.538 -14.603 1.00 94.62 120 ILE A CA 1
ATOM 976 C C . ILE A 1 120 ? 8.564 1.022 -13.436 1.00 94.62 120 ILE A C 1
ATOM 978 O O . ILE A 1 120 ? 9.462 1.837 -13.638 1.00 94.62 120 ILE A O 1
ATOM 982 N N . LEU A 1 121 ? 8.371 0.479 -12.229 1.00 94.81 121 LEU A N 1
ATOM 983 C CA . LEU A 1 121 ? 9.184 0.840 -11.064 1.00 94.81 121 LEU A CA 1
ATOM 984 C C . LEU A 1 121 ? 10.600 0.260 -11.174 1.00 94.81 121 LEU A C 1
ATOM 986 O O . LEU A 1 121 ? 11.578 0.926 -10.838 1.00 94.81 121 LEU A O 1
ATOM 990 N N . ASP A 1 122 ? 10.726 -0.973 -11.668 1.00 94.25 122 ASP A N 1
ATOM 991 C CA . ASP A 1 122 ? 12.027 -1.623 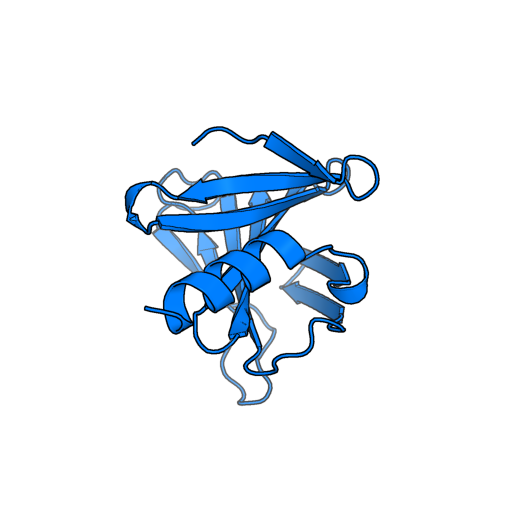-11.859 1.00 94.25 122 ASP A CA 1
ATOM 992 C C . ASP A 1 122 ? 12.850 -0.941 -12.966 1.00 94.25 122 ASP A C 1
ATOM 994 O O . ASP A 1 122 ? 14.070 -0.782 -12.836 1.00 94.25 122 ASP A O 1
ATOM 998 N N . GLN A 1 123 ? 12.188 -0.463 -14.024 1.00 93.25 123 GLN A N 1
ATOM 999 C CA . GLN A 1 123 ? 12.803 0.349 -15.070 1.00 93.25 123 GLN A CA 1
ATOM 1000 C C . GLN A 1 123 ? 13.333 1.676 -14.512 1.00 93.25 123 GLN A C 1
ATOM 1002 O O . GLN A 1 123 ? 14.480 2.029 -14.791 1.00 93.25 123 GLN A O 1
ATOM 1007 N N . GLU A 1 124 ? 12.551 2.389 -13.693 1.00 92.62 124 GLU A N 1
ATOM 1008 C CA . GLU A 1 124 ? 12.993 3.630 -13.040 1.00 92.62 124 GLU A CA 1
ATOM 1009 C C . GLU A 1 124 ? 14.243 3.405 -12.184 1.00 92.62 124 GLU A C 1
ATOM 1011 O O . GLU A 1 124 ? 15.231 4.128 -12.318 1.00 92.62 124 GLU A O 1
ATOM 1016 N N . ILE A 1 125 ? 14.248 2.358 -11.356 1.00 92.19 125 ILE A N 1
ATOM 1017 C CA . ILE A 1 125 ? 15.398 2.018 -10.507 1.00 92.19 125 ILE A CA 1
ATOM 1018 C C . ILE A 1 125 ? 16.626 1.674 -11.352 1.00 92.19 125 ILE A C 1
ATOM 1020 O O . ILE A 1 125 ? 17.741 2.086 -11.023 1.00 92.19 125 ILE A O 1
ATOM 1024 N N . THR A 1 126 ? 16.441 0.928 -12.441 1.00 91.88 126 THR A N 1
ATOM 1025 C CA . THR A 1 126 ? 17.534 0.548 -13.344 1.00 91.88 126 THR A CA 1
ATOM 1026 C C . THR A 1 126 ? 18.154 1.778 -14.001 1.00 91.88 126 THR A C 1
ATOM 1028 O O . THR A 1 126 ? 19.374 1.926 -13.983 1.00 91.88 126 THR A O 1
ATOM 1031 N N . LEU A 1 127 ? 17.331 2.702 -14.504 1.00 90.00 127 LEU A N 1
ATOM 1032 C CA . LEU A 1 127 ? 17.793 3.961 -15.095 1.00 90.00 127 LEU A CA 1
ATOM 1033 C C . LEU A 1 127 ? 18.475 4.875 -14.069 1.00 90.00 127 LEU A C 1
ATOM 1035 O O . LEU A 1 127 ? 19.456 5.536 -14.404 1.00 90.00 127 LEU A O 1
ATOM 1039 N N . LEU A 1 128 ? 17.994 4.900 -12.822 1.00 89.12 128 LEU A N 1
ATOM 1040 C CA . LEU A 1 128 ? 18.626 5.651 -11.733 1.00 89.12 128 LEU A CA 1
ATOM 1041 C C . LEU A 1 128 ? 20.025 5.124 -11.397 1.00 89.12 128 LEU A C 1
ATOM 1043 O O . LEU A 1 128 ? 20.905 5.920 -11.092 1.00 89.12 128 LEU A O 1
ATOM 1047 N N . LYS A 1 129 ? 20.237 3.804 -11.457 1.00 87.44 129 LYS A N 1
ATOM 1048 C CA . LYS A 1 129 ? 21.532 3.162 -11.161 1.00 87.44 129 LYS A CA 1
ATOM 1049 C C . LYS A 1 129 ? 22.530 3.181 -12.317 1.00 87.44 129 LYS A C 1
ATOM 1051 O O . LYS A 1 129 ? 23.702 2.913 -12.088 1.00 87.44 129 LYS A O 1
ATOM 1056 N N . ALA A 1 130 ? 22.064 3.421 -13.541 1.00 86.81 130 ALA A N 1
ATOM 1057 C CA . ALA A 1 130 ? 22.907 3.497 -14.736 1.00 86.81 130 ALA A CA 1
ATOM 1058 C C . ALA A 1 130 ? 23.564 4.878 -14.937 1.00 86.81 130 ALA A C 1
ATOM 1060 O O . ALA A 1 130 ? 24.348 5.040 -15.871 1.00 86.81 130 ALA A O 1
ATOM 1061 N N . LYS A 1 131 ? 23.220 5.860 -14.098 1.00 68.06 131 LYS A N 1
ATOM 1062 C CA . LYS A 1 131 ? 23.860 7.179 -14.034 1.00 68.06 131 LYS A CA 1
ATOM 1063 C C . LYS A 1 131 ? 25.031 7.160 -13.063 1.00 68.06 131 LYS A C 1
ATOM 1065 O O . LYS A 1 131 ? 26.025 7.848 -13.376 1.00 68.06 131 LYS A O 1
#

Foldseek 3Di:
DDWAPPDVVQQKIWDAPVVPRFIKIKHDPPVQQKIKIWGADLLLKIKIKIKHQAFADAQDKDFFPDADPVRHTFIWGAHNVRGITMGMDIDSDNDQQDWDWDQRPNPTDTDGSVPDDCPVNVVVSVVVVVD

Organism: Vibrio metoecus (NCBI:txid1481663)

Radius of gyration: 15.23 Å; chains: 1; bounding box: 40×29×36 Å

Sequence (131 aa):
MEWEWYDKYERIQSSQIPNLQMTVLRKVNLNKQYAVYATKNPDYTLNARVVFAVKCKPNTSIVTSQTFSDGAPKELKCSSDGKSLSYSVRWTSKSTDIVWSDNLDGFEVYENFGDWDFSILDQEITLLKAK